Protein AF-A0A3D0Z945-F1 (afdb_monomer_lite)

Secondary structure (DSSP, 8-state):
--HHHHHHHTSSBGGGGGHHHHHHHHHHGGGS-GGGT----SHHHHHHHHHHHHHHHHHHHEEP--SSHHHHHHHHHHHHHHHHHHHHHHHHHHS-HHHHHH-HHHHTHHHHTHHHHHHHHHHH--EESSSS---HHHHHHHHHHHHHHHHHHHHHHHHT-

Foldseek 3Di:
DDPVVVCVVQVQFLLVLCVVVVVLCVVQVVLAPCLVVDDDPDVLVVVLVVLVCVLNVVRSQFGFDPPDPLLVVLQVQLVVLVVQLSVLSVCNSPDDPVVLLVDLCSVLSNLLSQLRNQLSSLSRRQDGPDPDDDGSVVSSVSSNVSSVSSSVVSVVSSVVD

pLDDT: mean 92.04, std 8.33, range [55.53, 98.62]

Sequence (161 aa):
MNIIDFINDHKNNCFWFFLPVIIFNIIFTKYLPEYYLKNINHPIVTIETITRIMTIAFSVMMAINLDNRIGKIGLIIYIAGILIYFCSFIFVIKASAILLQNNLFILLAPYWTTVIWLIGIGLLGNKLFLKIPYHYTAYIVLSIAFAIIHSIHGYICVRKL

Structure (mmCIF, N/CA/C/O backbone):
data_AF-A0A3D0Z945-F1
#
_entry.id   AF-A0A3D0Z945-F1
#
loop_
_atom_site.group_PDB
_atom_site.id
_atom_site.type_symbol
_atom_site.label_atom_id
_atom_site.label_alt_id
_atom_site.label_comp_id
_atom_site.label_asym_id
_atom_site.label_entity_id
_atom_site.label_seq_id
_atom_site.pdbx_PDB_ins_code
_atom_site.Cartn_x
_atom_site.Cartn_y
_atom_site.Cartn_z
_atom_site.occupancy
_atom_site.B_iso_or_equiv
_atom_site.auth_seq_id
_atom_site.auth_comp_id
_atom_site.auth_asym_id
_atom_site.auth_atom_id
_atom_site.pdbx_PDB_model_num
ATOM 1 N N . MET A 1 1 ? -32.141 0.287 9.412 1.00 57.72 1 MET A N 1
ATOM 2 C CA . MET A 1 1 ? -31.156 1.351 9.142 1.00 57.72 1 MET A CA 1
ATOM 3 C C . MET A 1 1 ? -31.149 1.605 7.650 1.00 57.72 1 MET A C 1
ATOM 5 O O . MET A 1 1 ? -30.943 0.676 6.880 1.00 57.72 1 MET A O 1
ATOM 9 N N . ASN A 1 2 ? -31.493 2.817 7.251 1.00 74.88 2 ASN A N 1
ATOM 10 C CA . ASN A 1 2 ? -31.565 3.289 5.873 1.00 74.88 2 ASN A CA 1
ATOM 11 C C . ASN A 1 2 ? -30.133 3.512 5.359 1.00 74.88 2 ASN A C 1
ATOM 13 O O . ASN A 1 2 ? -29.236 3.845 6.130 1.00 74.88 2 ASN A O 1
ATOM 17 N N . ILE A 1 3 ? -29.909 3.320 4.055 1.00 68.94 3 ILE A N 1
ATOM 18 C CA . ILE A 1 3 ? -28.576 3.421 3.423 1.00 68.94 3 ILE A CA 1
ATOM 19 C C . ILE A 1 3 ? -27.891 4.761 3.727 1.00 68.94 3 ILE A C 1
ATOM 21 O O . ILE A 1 3 ? -26.683 4.805 3.930 1.00 68.94 3 ILE A O 1
ATOM 25 N N . ILE A 1 4 ? -28.666 5.843 3.806 1.00 68.81 4 ILE A N 1
ATOM 26 C CA . ILE A 1 4 ? -28.163 7.191 4.096 1.00 68.81 4 ILE A CA 1
ATOM 27 C C . ILE A 1 4 ? -27.575 7.277 5.512 1.00 68.81 4 ILE A C 1
ATOM 29 O O . ILE A 1 4 ? -26.509 7.862 5.691 1.00 68.81 4 ILE A O 1
ATOM 33 N N . ASP A 1 5 ? -28.209 6.637 6.495 1.00 65.50 5 ASP A N 1
ATOM 34 C CA . ASP A 1 5 ? -27.733 6.625 7.883 1.00 65.50 5 ASP A CA 1
ATOM 35 C C . ASP A 1 5 ? -26.482 5.754 8.017 1.00 65.50 5 ASP A C 1
ATOM 37 O O . ASP A 1 5 ? -25.502 6.170 8.625 1.00 65.50 5 ASP A O 1
ATOM 41 N N . PHE A 1 6 ? -26.446 4.607 7.325 1.00 67.94 6 PHE A N 1
ATOM 42 C CA . PHE A 1 6 ? -25.230 3.796 7.227 1.00 67.94 6 PHE A CA 1
ATOM 43 C C . PHE A 1 6 ? -24.067 4.597 6.628 1.00 67.94 6 PHE A C 1
ATOM 45 O O . PHE A 1 6 ? -22.974 4.603 7.188 1.00 67.94 6 PHE A O 1
ATOM 52 N N . ILE A 1 7 ? -24.293 5.320 5.528 1.00 67.12 7 ILE A N 1
ATOM 53 C CA . ILE A 1 7 ? -23.252 6.148 4.909 1.00 67.12 7 ILE A CA 1
ATOM 54 C C . ILE A 1 7 ? -22.782 7.234 5.875 1.00 67.12 7 ILE A C 1
ATOM 56 O O . ILE A 1 7 ? -21.576 7.414 6.004 1.00 67.12 7 ILE A O 1
ATOM 60 N N . ASN A 1 8 ? -23.695 7.937 6.552 1.00 68.25 8 ASN A N 1
ATOM 61 C CA . ASN A 1 8 ? -23.360 8.999 7.504 1.00 68.25 8 ASN A CA 1
ATOM 62 C C . ASN A 1 8 ? -22.542 8.489 8.696 1.00 68.25 8 ASN A C 1
ATOM 64 O O . ASN A 1 8 ? -21.553 9.130 9.058 1.00 68.25 8 ASN A O 1
ATOM 68 N N . ASP A 1 9 ? -22.885 7.319 9.229 1.00 69.19 9 ASP A N 1
ATOM 69 C CA . ASP A 1 9 ? -22.189 6.712 10.367 1.00 69.19 9 ASP A CA 1
ATOM 70 C C . ASP A 1 9 ? -20.802 6.159 9.993 1.00 69.19 9 ASP A C 1
ATOM 72 O O . ASP A 1 9 ? -19.906 6.088 10.836 1.00 69.19 9 ASP A O 1
ATOM 76 N N . HIS A 1 10 ? -20.592 5.800 8.721 1.00 73.19 10 HIS A N 1
ATOM 77 C CA . HIS A 1 10 ? -19.371 5.137 8.238 1.00 73.19 10 HIS A CA 1
ATOM 78 C C . HIS A 1 10 ? -18.491 6.052 7.373 1.00 73.19 10 HIS A C 1
ATOM 80 O O . HIS A 1 10 ? -17.593 5.574 6.672 1.00 73.19 10 HIS A O 1
ATOM 86 N N . LYS A 1 11 ? -18.707 7.376 7.429 1.00 80.06 11 LYS A N 1
ATOM 87 C CA . LYS A 1 11 ? -17.878 8.354 6.703 1.00 80.06 11 LYS A CA 1
ATOM 88 C C . LYS A 1 11 ? -16.422 8.325 7.150 1.00 80.06 11 LYS A C 1
ATOM 90 O O . LYS A 1 11 ? -15.555 8.548 6.324 1.00 80.06 11 LYS A O 1
ATOM 95 N N . ASN A 1 12 ? -16.126 8.015 8.409 1.00 88.00 12 ASN A N 1
ATOM 96 C CA . ASN A 1 12 ? -14.760 8.057 8.947 1.00 88.00 12 ASN A CA 1
ATOM 97 C C . ASN A 1 12 ? -14.064 6.691 8.874 1.00 88.00 12 ASN A C 1
ATOM 99 O O . ASN A 1 12 ? -13.610 6.153 9.886 1.00 88.00 12 ASN A O 1
ATOM 103 N N . ASN A 1 13 ? -14.019 6.108 7.678 1.00 93.88 13 ASN A N 1
ATOM 104 C CA . ASN A 1 13 ? -13.389 4.811 7.442 1.00 93.88 13 ASN A CA 1
ATOM 105 C C . ASN A 1 13 ? -11.948 4.942 6.922 1.00 93.88 13 ASN A C 1
ATOM 107 O O . ASN A 1 13 ? -11.523 5.987 6.429 1.00 93.88 13 ASN A O 1
ATOM 111 N N . CYS A 1 14 ? -11.174 3.868 7.019 1.00 95.69 14 CYS A N 1
ATOM 112 C CA . CYS A 1 14 ? -9.781 3.866 6.585 1.00 95.69 14 CYS A CA 1
ATOM 113 C C . CYS A 1 14 ? -9.593 3.898 5.056 1.00 95.69 14 CYS A C 1
ATOM 115 O O . CYS A 1 14 ? -8.472 4.128 4.601 1.00 95.69 14 CYS A O 1
ATOM 117 N N . PHE A 1 15 ? -10.647 3.727 4.251 1.00 95.88 15 PHE A N 1
ATOM 118 C CA . PHE A 1 15 ? -10.548 3.781 2.787 1.00 95.88 15 PHE A CA 1
ATOM 119 C C . PHE A 1 15 ? -10.077 5.150 2.272 1.00 95.88 15 PHE A C 1
ATOM 121 O O . PHE A 1 15 ? -9.391 5.212 1.253 1.00 95.88 15 PHE A O 1
ATOM 128 N N . TRP A 1 16 ? -10.325 6.245 3.001 1.00 95.31 16 TRP A N 1
ATOM 129 C CA . TRP A 1 16 ? -9.804 7.572 2.634 1.00 95.31 16 TRP A CA 1
ATOM 130 C C . TRP A 1 16 ? -8.283 7.607 2.452 1.00 95.31 16 TRP A C 1
ATOM 132 O O . TRP A 1 16 ? -7.779 8.361 1.621 1.00 95.31 16 TRP A O 1
ATOM 142 N N . PHE A 1 17 ? -7.553 6.748 3.164 1.00 96.81 17 PHE A N 1
ATOM 143 C CA . PHE A 1 17 ? -6.099 6.636 3.071 1.00 96.81 17 PHE A CA 1
ATOM 144 C C . PHE A 1 17 ? -5.624 5.929 1.787 1.00 96.81 17 PHE A C 1
ATOM 146 O O . PHE A 1 17 ? -4.445 5.984 1.454 1.00 96.81 17 PHE A O 1
ATOM 153 N N . PHE A 1 18 ? -6.521 5.320 1.007 1.00 97.19 18 PHE A N 1
ATOM 154 C CA . PHE A 1 18 ? -6.191 4.832 -0.334 1.00 97.19 18 PHE A CA 1
ATOM 155 C C . PHE A 1 18 ? -6.245 5.935 -1.394 1.00 97.19 18 PHE A C 1
ATOM 157 O O . PHE A 1 18 ? -5.544 5.830 -2.401 1.00 97.19 18 PHE A O 1
ATOM 164 N N . LEU A 1 19 ? -7.040 6.996 -1.200 1.00 96.44 19 LEU A N 1
ATOM 165 C CA . LEU A 1 19 ? -7.255 8.003 -2.246 1.00 96.44 19 LEU A CA 1
ATOM 166 C C . LEU A 1 19 ? -5.968 8.692 -2.712 1.00 96.44 19 LEU A C 1
ATOM 168 O O . LEU A 1 19 ? -5.779 8.768 -3.927 1.00 96.44 19 LEU A O 1
ATOM 172 N N . PRO A 1 20 ? -5.054 9.148 -1.830 1.00 97.19 20 PRO A N 1
ATOM 173 C CA . PRO A 1 20 ? -3.818 9.775 -2.288 1.00 97.19 20 PRO A CA 1
ATOM 174 C C . PRO A 1 20 ? -2.972 8.830 -3.149 1.00 97.19 20 PRO A C 1
ATOM 176 O O . PRO A 1 20 ? -2.406 9.257 -4.151 1.00 97.19 20 PRO A O 1
ATOM 179 N N . VAL A 1 21 ? -2.941 7.536 -2.808 1.00 96.94 21 VAL A N 1
ATOM 180 C CA . VAL A 1 21 ? -2.224 6.504 -3.572 1.00 96.94 21 VAL A CA 1
ATOM 181 C C . VAL A 1 21 ? -2.894 6.253 -4.925 1.00 96.94 21 VAL A C 1
ATOM 183 O O . VAL A 1 21 ? -2.210 6.188 -5.943 1.00 96.94 21 VAL A O 1
ATOM 186 N N . ILE A 1 22 ? -4.227 6.149 -4.964 1.00 96.00 22 ILE A N 1
ATOM 187 C CA . ILE A 1 22 ? -4.991 5.934 -6.204 1.00 96.00 22 ILE A CA 1
ATOM 188 C C . ILE A 1 22 ? -4.813 7.118 -7.158 1.00 96.00 22 ILE A C 1
ATOM 190 O O . ILE A 1 22 ? -4.490 6.913 -8.327 1.00 96.00 22 ILE A O 1
ATOM 194 N N . ILE A 1 23 ? -4.982 8.347 -6.662 1.00 97.38 23 ILE A N 1
ATOM 195 C CA . ILE A 1 23 ? -4.817 9.572 -7.454 1.00 97.38 23 ILE A CA 1
ATOM 196 C C . ILE A 1 23 ? -3.396 9.639 -8.017 1.00 97.38 23 ILE A C 1
ATOM 198 O O . ILE A 1 23 ? -3.216 9.868 -9.213 1.00 97.38 23 ILE A O 1
ATOM 202 N N . PHE A 1 24 ? -2.392 9.384 -7.176 1.00 97.38 24 PHE A N 1
ATOM 203 C CA . PHE A 1 24 ? -0.999 9.369 -7.603 1.00 97.38 24 PHE A CA 1
ATOM 204 C C . PHE A 1 24 ? -0.752 8.327 -8.702 1.00 97.38 24 PHE A C 1
ATOM 206 O O . PHE A 1 24 ? -0.184 8.654 -9.743 1.00 97.38 24 PHE A O 1
ATOM 213 N N . ASN A 1 25 ? -1.242 7.099 -8.524 1.00 94.56 25 ASN A N 1
ATOM 214 C CA . ASN A 1 25 ? -1.094 6.045 -9.525 1.00 94.56 25 ASN A CA 1
ATOM 215 C C . ASN A 1 25 ? -1.759 6.432 -10.853 1.00 94.56 25 ASN A C 1
ATOM 217 O O . ASN A 1 25 ? -1.123 6.340 -11.896 1.00 94.56 25 ASN A O 1
ATOM 221 N N . ILE A 1 26 ? -2.986 6.960 -10.840 1.00 95.25 26 ILE A N 1
ATOM 222 C CA . ILE A 1 26 ? -3.674 7.404 -12.067 1.00 95.25 26 ILE A CA 1
ATOM 223 C C . ILE A 1 26 ? -2.850 8.458 -12.824 1.00 95.25 26 ILE A C 1
ATOM 225 O O . ILE A 1 26 ? -2.730 8.390 -14.048 1.00 95.25 26 ILE A O 1
ATOM 229 N N . ILE A 1 27 ? -2.262 9.422 -12.110 1.00 96.38 27 ILE A N 1
ATOM 230 C CA . ILE A 1 27 ? -1.468 10.495 -12.720 1.00 96.38 27 ILE A CA 1
ATOM 231 C C . ILE A 1 27 ? -0.158 9.952 -13.305 1.00 96.38 27 ILE A C 1
ATOM 233 O O . ILE A 1 27 ? 0.223 10.344 -14.415 1.00 96.38 27 ILE A O 1
ATOM 237 N N . PHE A 1 28 ? 0.536 9.075 -12.572 1.00 95.00 28 PHE A N 1
ATOM 238 C CA . PHE A 1 28 ? 1.923 8.717 -12.868 1.00 95.00 28 PHE A CA 1
ATOM 239 C C . PHE A 1 28 ? 2.121 7.385 -13.603 1.00 95.00 28 PHE A C 1
ATOM 241 O O . PHE A 1 28 ? 3.159 7.211 -14.241 1.00 95.00 28 PHE A O 1
ATOM 248 N N . THR A 1 29 ? 1.148 6.468 -13.598 1.00 91.56 29 THR A N 1
ATOM 249 C CA . THR A 1 29 ? 1.276 5.145 -14.242 1.00 91.56 29 THR A CA 1
ATOM 250 C C . THR A 1 29 ? 1.585 5.233 -15.737 1.00 91.56 29 THR A C 1
ATOM 252 O O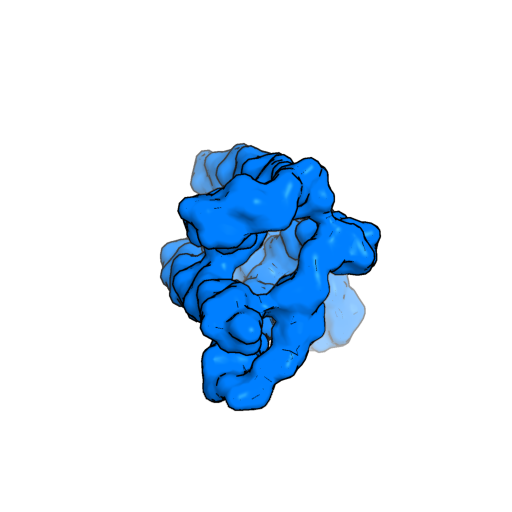 . THR A 1 29 ? 2.342 4.414 -16.245 1.00 91.56 29 THR A O 1
ATOM 255 N N . LYS A 1 30 ? 1.097 6.262 -16.439 1.00 91.81 30 LYS A N 1
ATOM 256 C CA . LYS A 1 30 ? 1.399 6.485 -17.866 1.00 91.81 30 LYS A CA 1
ATOM 257 C C . LYS A 1 30 ? 2.871 6.805 -18.169 1.00 91.81 30 LYS A C 1
ATOM 259 O O . LYS A 1 30 ? 3.259 6.776 -19.330 1.00 91.81 30 LYS A O 1
ATOM 264 N N . TYR A 1 31 ? 3.665 7.149 -17.154 1.00 92.94 31 TYR A N 1
ATOM 265 C CA . TYR A 1 31 ? 5.100 7.422 -17.286 1.00 92.94 31 TYR A CA 1
ATOM 266 C C . TYR A 1 31 ? 5.969 6.236 -16.859 1.00 92.94 31 TYR A C 1
ATOM 268 O O . TYR A 1 31 ? 7.194 6.332 -16.914 1.00 92.94 31 TYR A O 1
ATOM 276 N N . LEU A 1 32 ? 5.364 5.139 -16.392 1.00 89.69 32 LEU A N 1
ATOM 277 C CA . LEU A 1 32 ? 6.119 3.943 -16.056 1.00 89.69 32 LEU A CA 1
ATOM 278 C C . LEU A 1 32 ? 6.622 3.242 -17.326 1.00 89.69 32 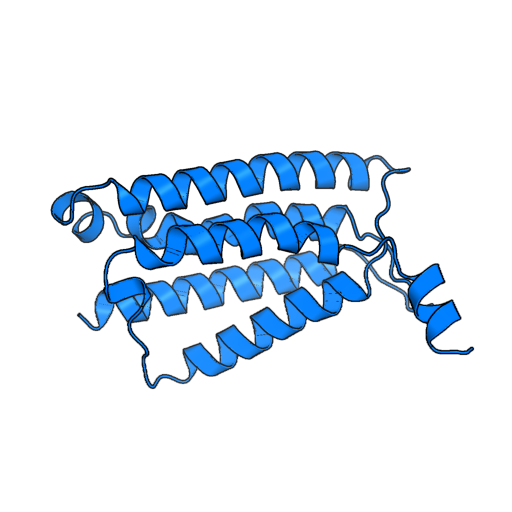LEU A C 1
ATOM 280 O O . LEU A 1 32 ? 5.961 3.288 -18.365 1.00 89.69 32 LEU A O 1
ATOM 284 N N . PRO A 1 33 ? 7.758 2.535 -17.235 1.00 86.94 33 PRO A N 1
ATOM 285 C CA . PRO A 1 33 ? 8.215 1.650 -18.296 1.00 86.94 33 PRO A CA 1
ATOM 286 C C . PRO A 1 33 ? 7.163 0.601 -18.697 1.00 86.94 33 PRO A C 1
ATOM 288 O O . PRO A 1 33 ? 6.385 0.128 -17.868 1.00 86.94 33 PRO A O 1
ATOM 291 N N . GLU A 1 34 ? 7.185 0.178 -19.961 1.00 84.50 34 GLU A N 1
ATOM 292 C CA . GLU A 1 34 ? 6.144 -0.666 -20.570 1.00 84.50 34 GLU A CA 1
ATOM 293 C C . GLU A 1 34 ? 5.897 -1.994 -19.832 1.00 84.50 34 GLU A C 1
ATOM 295 O O . GLU A 1 34 ? 4.764 -2.465 -19.738 1.00 84.50 34 GLU A O 1
ATOM 300 N N . TYR A 1 35 ? 6.927 -2.578 -19.220 1.00 82.38 35 TYR A N 1
ATOM 301 C CA . TYR A 1 35 ? 6.792 -3.829 -18.471 1.00 82.38 35 TYR A CA 1
ATOM 302 C C . TYR A 1 35 ? 5.922 -3.721 -17.206 1.00 82.38 35 TYR A C 1
ATOM 304 O O . TYR A 1 35 ? 5.474 -4.751 -16.709 1.00 82.38 35 TYR A O 1
ATOM 312 N N . TYR A 1 36 ? 5.626 -2.516 -16.699 1.00 83.00 36 TYR A N 1
ATOM 313 C CA . TYR A 1 36 ? 4.612 -2.318 -15.647 1.00 83.00 36 TYR A CA 1
ATOM 314 C C . TYR A 1 36 ? 3.176 -2.368 -16.179 1.00 83.00 36 TYR A C 1
ATOM 316 O O . TYR A 1 36 ? 2.247 -2.601 -15.411 1.00 83.00 36 TYR A O 1
ATOM 324 N N . LEU A 1 37 ? 2.988 -2.116 -17.476 1.00 81.81 37 LEU A N 1
ATOM 325 C CA . LEU A 1 37 ? 1.683 -2.071 -18.140 1.00 81.81 37 LEU A CA 1
ATOM 326 C C . LEU A 1 37 ? 1.347 -3.395 -18.837 1.00 81.81 37 LEU A C 1
ATOM 328 O O . LEU A 1 37 ? 0.229 -3.588 -19.318 1.00 81.81 37 LEU A O 1
ATOM 332 N N . LYS A 1 38 ? 2.314 -4.315 -18.897 1.00 81.69 38 LYS A N 1
ATOM 333 C CA . LYS A 1 38 ? 2.174 -5.600 -19.571 1.00 81.69 38 LYS A CA 1
ATOM 334 C C . LYS A 1 38 ? 1.172 -6.478 -18.827 1.00 81.69 38 LYS A C 1
ATOM 336 O O . LYS A 1 38 ? 1.400 -6.886 -17.692 1.00 81.69 38 LYS A O 1
ATOM 341 N N . ASN A 1 39 ? 0.079 -6.814 -19.503 1.00 80.50 39 ASN A N 1
ATOM 342 C CA . ASN A 1 39 ? -0.872 -7.788 -18.992 1.00 80.50 39 ASN A CA 1
ATOM 343 C C . ASN A 1 39 ? -0.333 -9.203 -19.239 1.00 80.50 39 ASN A C 1
ATOM 345 O O . ASN A 1 39 ? 0.039 -9.547 -20.364 1.00 80.50 39 ASN A O 1
ATOM 349 N N . ILE A 1 40 ? -0.279 -10.023 -18.193 1.00 87.88 40 ILE A N 1
ATOM 350 C CA . ILE A 1 40 ? 0.184 -11.406 -18.284 1.00 87.88 40 ILE A CA 1
ATOM 351 C C . ILE A 1 40 ? -0.981 -12.363 -18.041 1.00 87.88 40 ILE A C 1
ATOM 353 O O . ILE A 1 40 ? -1.742 -12.217 -17.090 1.00 87.88 40 ILE A O 1
ATOM 357 N N . ASN A 1 41 ? -1.095 -13.405 -18.864 1.00 89.44 41 ASN A N 1
ATOM 358 C CA . ASN A 1 41 ? -2.009 -14.504 -18.568 1.00 89.44 41 ASN A CA 1
ATOM 359 C C . ASN A 1 41 ? -1.338 -15.454 -17.564 1.00 89.44 41 ASN A C 1
ATOM 361 O O . ASN A 1 41 ? -0.585 -16.355 -17.946 1.00 89.44 41 ASN A O 1
ATOM 365 N N . HIS A 1 42 ? -1.508 -15.181 -16.270 1.00 92.31 42 HIS A N 1
ATOM 366 C CA . HIS A 1 42 ? -0.913 -15.971 -15.195 1.00 92.31 42 HIS A CA 1
ATOM 367 C C . HIS A 1 42 ? -1.823 -15.993 -13.952 1.00 92.31 42 HIS A C 1
ATOM 369 O O . HIS A 1 42 ? -2.359 -14.944 -13.589 1.00 92.31 42 HIS A O 1
ATOM 375 N N . PRO A 1 43 ? -1.947 -17.128 -13.229 1.00 94.00 43 PRO A N 1
ATOM 376 C CA . PRO A 1 43 ? -2.797 -17.226 -12.034 1.00 94.00 43 PRO A CA 1
ATOM 377 C C . PRO A 1 43 ? -2.502 -16.172 -10.956 1.00 94.00 43 PRO A C 1
ATOM 379 O O . PRO A 1 43 ? -3.407 -15.746 -10.242 1.00 94.00 43 PRO A O 1
ATOM 382 N N . ILE A 1 44 ? -1.250 -15.698 -10.880 1.00 94.81 44 ILE A N 1
ATOM 383 C CA . ILE A 1 44 ? -0.838 -14.643 -9.938 1.00 94.81 44 ILE A CA 1
ATOM 384 C C . ILE A 1 44 ? -1.681 -13.371 -10.069 1.00 94.81 44 ILE A C 1
ATOM 386 O O . ILE A 1 44 ? -1.951 -12.742 -9.057 1.00 94.81 44 ILE A O 1
ATOM 390 N N . VAL A 1 45 ? -2.147 -13.025 -11.276 1.00 94.00 45 VAL A N 1
ATOM 391 C CA . VAL A 1 45 ? -2.962 -11.823 -11.516 1.00 94.00 45 VAL A CA 1
ATOM 392 C C . VAL A 1 45 ? -4.295 -11.931 -10.785 1.00 94.00 45 VAL A C 1
ATOM 394 O O . VAL A 1 45 ? -4.746 -10.976 -10.155 1.00 94.00 45 VAL A O 1
ATOM 397 N N . THR A 1 46 ? -4.903 -13.119 -10.811 1.00 95.56 46 THR A N 1
ATOM 398 C CA . THR A 1 46 ? -6.174 -13.375 -10.120 1.00 95.56 46 THR A CA 1
ATOM 399 C C . THR A 1 46 ? -5.977 -13.319 -8.608 1.00 95.56 46 THR A C 1
ATOM 401 O O . THR A 1 46 ? -6.729 -12.644 -7.910 1.00 95.56 46 THR A O 1
ATOM 404 N N . ILE A 1 47 ? -4.930 -13.974 -8.101 1.00 96.75 47 ILE A N 1
ATOM 405 C CA . ILE A 1 47 ? -4.612 -14.004 -6.666 1.00 96.75 47 ILE A CA 1
ATOM 406 C C . ILE A 1 47 ? -4.304 -12.588 -6.146 1.00 96.75 47 ILE A C 1
ATOM 408 O O . ILE A 1 47 ? -4.799 -12.175 -5.094 1.00 96.75 47 ILE A O 1
ATOM 412 N N . GLU A 1 48 ? -3.522 -11.818 -6.898 1.00 96.50 48 GLU A N 1
ATOM 413 C CA . GLU A 1 48 ? -3.190 -10.429 -6.587 1.00 96.50 48 GLU A CA 1
ATOM 414 C C . GLU A 1 48 ? -4.437 -9.541 -6.580 1.00 96.50 48 GLU A C 1
ATOM 416 O O . GLU A 1 48 ? -4.663 -8.804 -5.624 1.00 96.50 48 GLU A O 1
ATOM 421 N N . THR A 1 49 ? -5.310 -9.695 -7.576 1.00 96.12 49 THR A N 1
ATOM 422 C CA . THR A 1 49 ? -6.572 -8.948 -7.652 1.00 96.12 49 THR A CA 1
ATOM 423 C C . THR A 1 49 ? -7.484 -9.254 -6.465 1.00 96.12 49 THR A C 1
ATOM 425 O O . THR A 1 49 ? -8.013 -8.330 -5.848 1.00 96.12 49 THR A O 1
ATOM 428 N N . ILE A 1 50 ? -7.643 -10.529 -6.094 1.00 97.81 50 ILE A N 1
ATOM 429 C CA . ILE A 1 50 ? -8.462 -10.928 -4.939 1.00 97.81 50 ILE A CA 1
ATOM 430 C C . ILE A 1 50 ? -7.905 -10.305 -3.656 1.00 97.81 50 ILE A C 1
ATOM 432 O O . ILE A 1 50 ? -8.641 -9.655 -2.916 1.00 97.81 50 ILE A O 1
ATOM 436 N N . THR A 1 51 ? -6.603 -10.449 -3.404 1.00 97.69 51 THR A N 1
ATOM 437 C CA . THR A 1 51 ? -5.972 -9.900 -2.191 1.00 97.69 51 THR A CA 1
ATOM 438 C C . THR A 1 51 ? -6.004 -8.371 -2.153 1.00 97.69 51 THR A C 1
ATOM 440 O O . THR A 1 51 ? -6.241 -7.795 -1.088 1.00 97.69 51 THR A O 1
ATOM 443 N N . ARG A 1 52 ? -5.880 -7.699 -3.304 1.00 97.38 52 ARG A N 1
ATOM 444 C CA . ARG A 1 52 ? -6.080 -6.249 -3.440 1.00 97.38 52 ARG A CA 1
ATOM 445 C C . ARG A 1 52 ? -7.501 -5.837 -3.068 1.00 97.38 52 ARG A C 1
ATOM 447 O O . ARG A 1 52 ? -7.675 -4.933 -2.252 1.00 97.38 52 ARG A O 1
ATOM 454 N N . ILE A 1 53 ? -8.505 -6.505 -3.640 1.00 97.50 53 ILE A N 1
ATOM 455 C CA . ILE A 1 53 ? -9.921 -6.237 -3.357 1.00 97.50 53 ILE A CA 1
ATOM 456 C C . ILE A 1 53 ? -10.202 -6.450 -1.873 1.00 97.50 53 ILE A C 1
ATOM 458 O O . ILE A 1 53 ? -10.805 -5.584 -1.251 1.00 97.50 53 ILE A O 1
ATOM 462 N N . MET A 1 54 ? -9.721 -7.550 -1.288 1.00 97.31 54 MET A N 1
ATOM 463 C CA . MET A 1 54 ? -9.873 -7.817 0.142 1.00 97.31 54 MET A CA 1
ATOM 464 C C . MET A 1 54 ? -9.250 -6.708 0.994 1.00 97.31 54 MET A C 1
ATOM 466 O O . MET A 1 54 ? -9.899 -6.226 1.916 1.00 97.31 54 MET A O 1
ATOM 470 N N . THR A 1 55 ? -8.032 -6.268 0.668 1.00 97.06 55 THR A N 1
ATOM 471 C CA . THR A 1 55 ? -7.330 -5.201 1.402 1.00 97.06 55 THR A CA 1
ATOM 472 C C . THR A 1 55 ? -8.117 -3.885 1.347 1.00 97.06 55 THR A C 1
ATOM 474 O O . THR A 1 55 ? -8.355 -3.254 2.376 1.00 97.06 55 THR A O 1
ATOM 477 N N . ILE A 1 56 ? -8.614 -3.498 0.170 1.00 96.31 56 ILE A N 1
ATOM 478 C CA . ILE A 1 56 ? -9.435 -2.289 0.010 1.00 96.31 56 ILE A CA 1
ATOM 479 C C . ILE A 1 56 ? -10.774 -2.442 0.745 1.00 96.31 56 ILE A C 1
ATOM 481 O O . ILE A 1 56 ? -11.155 -1.560 1.513 1.00 96.31 56 ILE A O 1
ATOM 485 N N . ALA A 1 57 ? -11.472 -3.563 0.565 1.00 94.31 57 ALA A N 1
ATOM 486 C CA . ALA A 1 57 ? -12.775 -3.812 1.174 1.00 94.31 57 ALA A CA 1
ATOM 487 C C . ALA A 1 57 ? -12.706 -3.808 2.709 1.00 94.31 57 ALA A C 1
ATOM 489 O O . ALA A 1 57 ? -13.554 -3.195 3.356 1.00 94.31 57 ALA A O 1
ATOM 490 N N . PHE A 1 58 ? -11.670 -4.410 3.302 1.00 94.56 58 PHE A N 1
ATOM 491 C CA . PHE A 1 58 ? -11.479 -4.375 4.754 1.00 94.56 58 PHE A CA 1
ATOM 492 C C . PHE A 1 58 ? -11.301 -2.945 5.274 1.00 94.56 58 PHE A C 1
ATOM 494 O O . PHE A 1 58 ? -11.868 -2.598 6.309 1.00 94.56 58 PHE A O 1
ATOM 501 N N . SER A 1 59 ? -10.588 -2.088 4.537 1.00 94.88 59 SER A N 1
ATOM 502 C CA . SER A 1 59 ? -10.374 -0.694 4.944 1.00 94.88 59 SER A CA 1
ATOM 503 C C . SER A 1 59 ? -11.665 0.133 5.007 1.00 94.88 59 SER A C 1
ATOM 505 O O . SER A 1 59 ? -11.763 1.050 5.820 1.00 94.88 59 SER A O 1
ATOM 507 N N . VAL A 1 60 ? -12.687 -0.223 4.219 1.00 93.75 60 VAL A N 1
ATOM 508 C CA . VAL A 1 60 ? -14.025 0.394 4.286 1.00 93.75 60 VAL A CA 1
ATOM 509 C C . VAL A 1 60 ? -14.722 0.049 5.606 1.00 93.75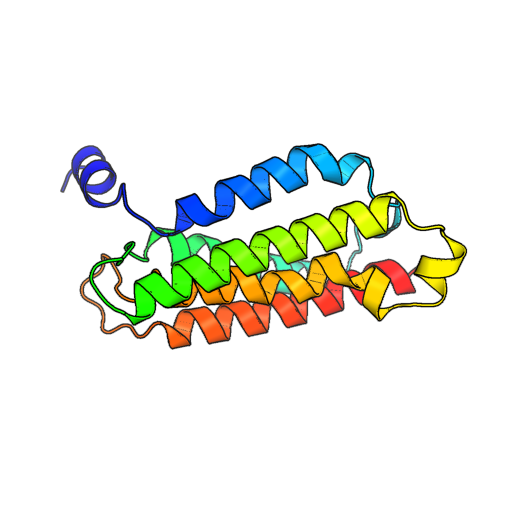 60 VAL A C 1
ATOM 511 O O . VAL A 1 60 ? -15.479 0.851 6.147 1.00 93.75 60 VAL A O 1
ATOM 514 N N . MET A 1 61 ? -14.448 -1.136 6.153 1.00 92.44 61 MET A N 1
ATOM 515 C CA . MET A 1 61 ? -15.047 -1.627 7.398 1.00 92.44 61 MET A CA 1
ATOM 516 C C . MET A 1 61 ? -14.298 -1.158 8.653 1.00 92.44 61 MET A C 1
ATOM 518 O O . MET A 1 61 ? -14.836 -1.246 9.760 1.00 92.44 61 MET A O 1
ATOM 522 N N . MET A 1 62 ? -13.061 -0.688 8.489 1.00 94.62 62 MET A N 1
ATOM 523 C CA . MET A 1 62 ? -12.195 -0.200 9.558 1.00 94.62 62 MET A CA 1
ATOM 524 C C . MET A 1 62 ? -12.489 1.269 9.866 1.00 94.62 62 MET A C 1
ATOM 526 O O . MET A 1 62 ? -12.469 2.116 8.973 1.00 94.62 62 MET A O 1
ATOM 530 N N . ALA A 1 63 ? -12.729 1.570 11.140 1.00 93.12 63 ALA A N 1
ATOM 531 C CA . ALA A 1 63 ? -12.951 2.925 11.625 1.00 93.12 63 ALA A CA 1
ATOM 532 C C . ALA A 1 63 ? -11.618 3.604 11.947 1.00 93.12 63 ALA A C 1
ATOM 534 O O . ALA A 1 63 ? -10.758 3.010 12.601 1.00 93.12 63 ALA A O 1
ATOM 535 N N . ILE A 1 64 ? -11.466 4.865 11.543 1.00 94.12 64 ILE A N 1
ATOM 536 C CA . ILE A 1 64 ? -10.299 5.670 11.910 1.00 94.12 64 ILE A CA 1
ATOM 537 C C . ILE A 1 64 ? -10.307 5.886 13.427 1.00 94.12 64 ILE A C 1
ATOM 539 O O . ILE A 1 64 ? -11.265 6.434 13.970 1.00 94.12 64 ILE A O 1
ATOM 543 N N . ASN A 1 65 ? -9.226 5.504 14.107 1.00 91.19 65 ASN A N 1
ATOM 544 C CA . ASN A 1 65 ? -9.050 5.761 15.532 1.00 91.19 65 ASN A CA 1
ATOM 545 C C . ASN A 1 65 ? -7.743 6.521 15.779 1.00 91.19 65 ASN A C 1
ATOM 547 O O . ASN A 1 65 ? -6.666 5.939 15.700 1.00 91.19 65 ASN A O 1
ATOM 551 N N . LEU A 1 66 ? -7.840 7.812 16.103 1.00 92.69 66 LEU A N 1
ATOM 552 C CA . LEU A 1 66 ? -6.693 8.668 16.438 1.00 92.69 66 LEU A CA 1
ATOM 553 C C . LEU A 1 66 ? -6.582 8.978 17.938 1.00 92.69 66 LEU A C 1
ATOM 555 O O . LEU A 1 66 ? -5.615 9.615 18.365 1.00 92.69 66 LEU A O 1
ATOM 559 N N . ASP A 1 67 ? -7.534 8.506 18.742 1.00 90.94 67 ASP A N 1
ATOM 560 C CA . ASP A 1 67 ? -7.589 8.797 20.175 1.00 90.94 67 ASP A CA 1
ATOM 561 C C . ASP A 1 67 ? -6.504 8.037 20.945 1.00 90.94 67 ASP A C 1
ATOM 563 O O . ASP A 1 67 ? -6.016 8.497 21.979 1.00 90.94 67 ASP A O 1
ATOM 567 N N . ASN A 1 68 ? -6.061 6.892 20.417 1.00 91.00 68 ASN A N 1
ATOM 568 C CA . ASN A 1 68 ? -5.039 6.067 21.049 1.00 91.00 68 ASN A CA 1
ATOM 569 C C . ASN A 1 68 ? -3.647 6.203 20.406 1.00 91.00 68 ASN A C 1
ATOM 571 O O . ASN A 1 68 ? -3.464 6.629 19.263 1.00 91.00 68 ASN A O 1
ATOM 575 N N . ARG A 1 69 ? -2.621 5.818 21.177 1.00 95.38 69 ARG A N 1
ATOM 576 C CA . ARG A 1 69 ? -1.212 5.902 20.761 1.00 95.38 69 ARG A CA 1
ATOM 577 C C . ARG A 1 69 ? -0.919 5.087 19.496 1.00 95.38 69 ARG A C 1
ATOM 579 O O . ARG A 1 69 ? -0.134 5.535 18.667 1.00 95.38 69 ARG A O 1
ATOM 586 N N . ILE A 1 70 ? -1.551 3.921 19.347 1.00 95.19 70 ILE A N 1
ATOM 587 C CA . ILE A 1 70 ? -1.361 3.026 18.195 1.00 95.19 70 ILE A CA 1
ATOM 588 C C . ILE A 1 70 ? -1.834 3.704 16.906 1.00 95.19 70 ILE A C 1
ATOM 590 O O . ILE A 1 70 ? -1.104 3.696 15.921 1.00 95.19 70 ILE A O 1
ATOM 594 N N . GLY A 1 71 ? -2.993 4.358 16.933 1.00 95.75 71 GLY A N 1
ATOM 595 C CA . GLY A 1 71 ? -3.534 5.096 15.797 1.00 95.75 71 GLY A CA 1
ATOM 596 C C . GLY A 1 71 ? -2.641 6.249 15.350 1.00 95.75 71 GLY A C 1
ATOM 597 O O . GLY A 1 71 ? -2.364 6.399 14.162 1.00 95.75 71 GLY A O 1
ATOM 598 N N . LYS A 1 72 ? -2.098 7.016 16.305 1.00 96.62 72 LYS A N 1
ATOM 599 C CA . LYS A 1 72 ? -1.138 8.098 16.015 1.00 96.62 72 LYS A CA 1
ATOM 600 C C . LYS A 1 72 ? 0.153 7.573 15.380 1.00 96.62 72 LYS A C 1
ATOM 602 O O . LYS A 1 72 ? 0.648 8.163 14.424 1.00 96.62 72 LYS A O 1
ATOM 607 N N . ILE A 1 73 ? 0.678 6.448 15.875 1.00 97.56 73 ILE A N 1
ATOM 608 C CA . ILE A 1 73 ? 1.830 5.765 15.262 1.00 97.56 73 ILE A CA 1
ATOM 609 C C . ILE A 1 73 ? 1.472 5.279 13.851 1.00 97.56 73 ILE A C 1
ATOM 611 O O . ILE A 1 73 ? 2.257 5.471 12.926 1.00 97.56 73 ILE A O 1
ATOM 615 N N . GLY A 1 74 ? 0.276 4.715 13.671 1.00 97.69 74 GLY A N 1
ATOM 616 C CA . GLY A 1 74 ? -0.248 4.304 12.370 1.00 97.69 74 GLY A CA 1
ATOM 617 C C . GLY A 1 74 ? -0.279 5.444 11.358 1.00 97.69 74 GLY A C 1
ATOM 618 O O . GLY A 1 74 ? 0.171 5.260 10.230 1.00 97.69 74 GLY A O 1
ATOM 619 N N . LEU A 1 75 ? -0.706 6.641 11.774 1.00 98.00 75 LEU A N 1
ATOM 620 C CA . LEU A 1 75 ? -0.693 7.833 10.924 1.00 98.00 75 LEU A CA 1
ATOM 621 C C . LEU A 1 75 ? 0.724 8.214 10.481 1.00 98.00 75 LEU A C 1
ATOM 623 O O . LEU A 1 75 ? 0.946 8.485 9.303 1.00 98.00 75 LEU A O 1
ATOM 627 N N . ILE A 1 76 ? 1.688 8.206 11.405 1.00 98.38 76 ILE A N 1
ATOM 628 C CA . ILE A 1 76 ? 3.093 8.512 11.096 1.00 98.38 76 ILE A CA 1
ATOM 629 C C . ILE A 1 76 ? 3.656 7.486 10.106 1.00 98.38 76 ILE A C 1
ATOM 631 O O . ILE A 1 76 ? 4.273 7.868 9.113 1.00 98.38 76 ILE A O 1
ATOM 635 N N . ILE A 1 77 ? 3.408 6.194 10.343 1.00 98.50 77 ILE A N 1
ATOM 636 C CA . ILE A 1 77 ? 3.848 5.109 9.453 1.00 98.50 77 ILE A CA 1
ATOM 637 C C . ILE A 1 77 ? 3.187 5.231 8.080 1.00 98.50 77 ILE A C 1
ATOM 639 O O . ILE A 1 77 ? 3.862 5.056 7.070 1.00 98.50 77 ILE A O 1
ATOM 643 N N . TYR A 1 78 ? 1.899 5.573 8.023 1.00 98.62 78 TYR A N 1
ATOM 644 C CA . TYR A 1 78 ? 1.198 5.817 6.767 1.00 98.62 78 TYR A CA 1
ATOM 645 C C . TYR A 1 78 ? 1.844 6.967 5.983 1.00 98.62 78 TYR A C 1
ATOM 647 O O . TYR A 1 78 ? 2.174 6.786 4.812 1.00 98.62 78 TYR A O 1
ATOM 655 N N . ILE A 1 79 ? 2.081 8.117 6.626 1.00 98.56 79 ILE A N 1
ATOM 656 C CA . ILE A 1 79 ? 2.688 9.293 5.983 1.00 98.56 79 ILE A CA 1
ATOM 657 C C . ILE A 1 79 ? 4.107 8.972 5.496 1.00 98.56 79 ILE A C 1
ATOM 659 O O . ILE A 1 79 ? 4.454 9.263 4.354 1.00 98.56 79 ILE A O 1
ATOM 663 N N . ALA A 1 80 ? 4.931 8.334 6.326 1.00 98.50 80 ALA A N 1
ATOM 664 C CA . ALA A 1 80 ? 6.269 7.921 5.913 1.00 98.50 80 ALA A CA 1
ATOM 665 C C . ALA A 1 80 ? 6.212 6.907 4.757 1.00 98.50 80 ALA A C 1
ATOM 667 O O . ALA A 1 80 ? 6.931 7.042 3.768 1.00 98.50 80 ALA A O 1
ATOM 668 N N . GLY A 1 81 ? 5.321 5.920 4.850 1.00 98.56 81 GLY A N 1
ATOM 669 C CA . GLY A 1 81 ? 5.152 4.872 3.851 1.00 98.56 81 GLY A CA 1
ATOM 670 C C . GLY A 1 81 ? 4.696 5.398 2.497 1.00 98.56 81 GLY A C 1
ATOM 671 O O . GLY A 1 81 ? 5.231 4.968 1.477 1.00 98.56 81 GLY A O 1
ATOM 672 N N . ILE A 1 82 ? 3.756 6.347 2.464 1.00 98.31 82 ILE A N 1
ATOM 673 C CA . ILE A 1 82 ? 3.291 6.922 1.200 1.00 98.31 82 ILE A CA 1
ATOM 674 C C . ILE A 1 82 ? 4.373 7.786 0.549 1.00 98.31 82 ILE A C 1
ATOM 676 O O . ILE A 1 82 ? 4.555 7.714 -0.664 1.00 98.31 82 ILE A O 1
ATOM 680 N N . LEU A 1 83 ? 5.154 8.530 1.340 1.00 98.50 83 LEU A N 1
ATOM 681 C CA . LEU A 1 83 ? 6.295 9.292 0.827 1.00 98.50 83 LEU A CA 1
ATOM 682 C C . LEU A 1 83 ? 7.365 8.364 0.240 1.00 98.50 83 LEU A C 1
ATOM 684 O O . LEU A 1 83 ? 7.839 8.607 -0.867 1.00 98.50 83 LEU A O 1
ATOM 688 N N . ILE A 1 84 ? 7.703 7.272 0.934 1.00 98.44 84 ILE A N 1
ATOM 689 C CA . ILE A 1 84 ? 8.637 6.252 0.427 1.00 98.44 84 ILE A CA 1
ATOM 690 C C . ILE A 1 84 ? 8.108 5.638 -0.874 1.00 98.44 84 ILE A C 1
ATOM 692 O O . ILE A 1 84 ? 8.851 5.532 -1.850 1.00 98.44 84 ILE A O 1
ATOM 696 N N . TYR A 1 85 ? 6.823 5.278 -0.909 1.00 98.31 85 TYR A N 1
ATOM 697 C CA . TYR A 1 85 ? 6.169 4.731 -2.094 1.00 98.31 85 TYR A CA 1
ATOM 698 C C . TYR A 1 85 ? 6.235 5.711 -3.277 1.00 98.31 85 TYR A C 1
ATOM 700 O O . TYR A 1 85 ? 6.716 5.338 -4.349 1.00 98.31 85 TYR A O 1
ATOM 708 N N . PHE A 1 86 ? 5.866 6.981 -3.086 1.00 98.12 86 PHE A N 1
ATOM 709 C CA . PHE A 1 86 ? 5.938 8.008 -4.132 1.00 98.12 86 PHE A CA 1
ATOM 710 C C . PHE A 1 86 ? 7.366 8.242 -4.624 1.00 98.12 86 PHE A C 1
ATOM 712 O O . PHE A 1 86 ? 7.596 8.296 -5.833 1.00 98.12 86 PHE A O 1
ATOM 719 N N . CYS A 1 87 ? 8.337 8.318 -3.714 1.00 98.06 87 CYS A N 1
ATOM 720 C CA . CYS A 1 87 ? 9.748 8.428 -4.073 1.00 98.06 87 CYS A CA 1
ATOM 721 C C . CYS A 1 87 ? 10.211 7.229 -4.905 1.00 98.06 87 CYS A C 1
ATOM 723 O O . CYS A 1 87 ? 10.883 7.422 -5.917 1.00 98.06 87 CYS A O 1
ATOM 725 N N . SER A 1 88 ? 9.820 6.007 -4.531 1.00 96.81 88 SER A N 1
ATOM 726 C CA . SER A 1 88 ? 10.171 4.799 -5.286 1.00 96.81 88 SER A CA 1
ATOM 727 C C . SER A 1 88 ? 9.600 4.821 -6.707 1.00 96.81 88 SER A C 1
ATOM 729 O O . SER A 1 88 ? 10.292 4.485 -7.666 1.00 96.81 88 SER A O 1
ATOM 731 N N . PHE A 1 89 ? 8.367 5.303 -6.856 1.00 95.75 89 PHE A N 1
ATOM 732 C CA . PHE A 1 89 ? 7.683 5.409 -8.138 1.00 95.75 89 PHE A CA 1
ATOM 733 C C . PHE A 1 89 ? 8.344 6.457 -9.041 1.00 95.75 89 PHE A C 1
ATOM 735 O O . PHE A 1 89 ? 8.658 6.182 -10.197 1.00 95.75 89 PHE A O 1
ATOM 742 N N . ILE A 1 90 ? 8.623 7.648 -8.499 1.00 96.44 90 ILE A N 1
ATOM 743 C CA . ILE A 1 90 ? 9.319 8.724 -9.222 1.00 96.44 90 ILE A CA 1
ATOM 744 C C . ILE A 1 90 ? 10.730 8.287 -9.617 1.00 96.44 90 ILE A C 1
ATOM 746 O O . ILE A 1 90 ? 11.184 8.606 -10.717 1.00 96.44 90 ILE A O 1
ATOM 750 N N . PHE A 1 91 ? 11.424 7.560 -8.739 1.00 96.06 91 PHE A N 1
ATOM 751 C CA . PHE A 1 91 ? 12.754 7.043 -9.032 1.00 96.06 91 PHE A CA 1
ATOM 752 C C . PHE A 1 91 ? 12.723 6.104 -10.238 1.00 96.06 91 PHE A C 1
ATOM 754 O O . PHE A 1 91 ? 13.504 6.295 -11.164 1.00 96.06 91 PHE A O 1
ATOM 761 N N . VAL A 1 92 ? 11.789 5.151 -10.272 1.00 94.56 92 VAL A N 1
ATOM 762 C CA . VAL A 1 92 ? 11.629 4.228 -11.406 1.00 94.56 92 VAL A CA 1
ATOM 763 C C . VAL A 1 92 ? 11.328 4.968 -12.711 1.00 94.56 92 VAL A C 1
ATOM 765 O O . VAL A 1 92 ? 11.897 4.614 -13.736 1.00 94.56 92 VAL A O 1
ATOM 768 N N . ILE A 1 93 ? 10.488 6.008 -12.688 1.00 94.44 93 ILE A N 1
ATOM 769 C CA . ILE A 1 93 ? 10.189 6.814 -13.887 1.00 94.44 93 ILE A CA 1
ATOM 770 C C . ILE A 1 93 ? 11.455 7.482 -14.447 1.00 94.44 93 ILE A C 1
ATOM 772 O O . ILE A 1 93 ? 11.610 7.605 -15.659 1.00 94.44 93 ILE A O 1
ATOM 776 N N . LYS A 1 94 ? 12.342 7.963 -13.569 1.00 94.81 94 LYS A N 1
ATOM 777 C CA . LYS A 1 94 ? 13.518 8.758 -13.959 1.00 94.81 94 LYS A CA 1
ATOM 778 C C . LYS A 1 94 ? 14.788 7.933 -14.165 1.00 94.81 94 LYS A C 1
ATOM 780 O O . LYS A 1 94 ? 15.738 8.430 -14.767 1.00 94.81 94 LYS A O 1
ATOM 785 N N . ALA A 1 95 ? 14.847 6.723 -13.619 1.00 93.88 95 ALA A N 1
ATOM 786 C CA . ALA A 1 95 ? 16.027 5.875 -13.675 1.00 93.88 95 ALA A CA 1
ATOM 787 C C . ALA A 1 95 ? 16.293 5.370 -15.099 1.00 93.88 95 ALA A C 1
ATOM 789 O O . ALA A 1 95 ? 15.378 5.124 -15.882 1.00 93.88 95 ALA A O 1
ATOM 790 N N . SER A 1 96 ? 17.571 5.179 -15.431 1.00 90.38 96 SER A N 1
ATOM 791 C CA . SER A 1 96 ? 17.949 4.602 -16.719 1.00 90.38 96 SER A CA 1
ATOM 792 C C . SER A 1 96 ? 17.543 3.129 -16.800 1.00 90.38 96 SER A C 1
ATOM 794 O O . SER A 1 96 ? 17.602 2.395 -15.809 1.00 90.38 96 SER A O 1
ATOM 796 N N . ALA A 1 97 ? 17.200 2.666 -18.004 1.00 87.44 97 ALA A N 1
ATOM 797 C CA . ALA A 1 97 ? 16.846 1.267 -18.240 1.00 87.44 97 ALA A CA 1
ATOM 798 C C . ALA A 1 97 ? 17.949 0.299 -17.769 1.00 87.44 97 ALA A C 1
ATOM 800 O O . ALA A 1 97 ? 17.647 -0.716 -17.151 1.00 87.44 97 ALA A O 1
ATOM 801 N N . ILE A 1 98 ? 19.223 0.655 -17.979 1.00 87.62 98 ILE A N 1
ATOM 802 C CA . ILE A 1 98 ? 20.385 -0.141 -17.549 1.00 87.62 98 ILE A CA 1
ATOM 803 C C . ILE A 1 98 ? 20.410 -0.305 -16.022 1.00 87.62 98 ILE A C 1
ATOM 805 O O . ILE A 1 98 ? 20.612 -1.411 -15.522 1.00 87.62 98 ILE A O 1
ATOM 809 N N . LEU A 1 99 ? 20.184 0.777 -15.267 1.00 90.62 99 LEU A N 1
ATOM 810 C CA . LEU A 1 99 ? 20.158 0.719 -13.804 1.00 90.62 99 LEU A CA 1
ATOM 811 C C . LEU A 1 99 ? 19.017 -0.177 -13.308 1.00 90.62 99 LEU A C 1
ATOM 813 O O . LEU A 1 99 ? 19.216 -1.003 -12.418 1.00 90.62 99 LEU A O 1
ATOM 817 N N . LEU A 1 100 ? 17.835 -0.019 -13.902 1.00 89.81 100 LEU A N 1
ATOM 818 C CA . LEU A 1 100 ? 16.635 -0.771 -13.549 1.00 89.81 100 LEU A CA 1
ATOM 819 C C . LEU A 1 100 ? 16.774 -2.268 -13.845 1.00 89.81 100 LEU A C 1
ATOM 821 O O . LEU A 1 100 ? 16.441 -3.092 -12.996 1.00 89.81 100 LEU A O 1
ATOM 825 N N . GLN A 1 101 ? 17.321 -2.626 -15.007 1.00 86.19 101 GLN A N 1
ATOM 826 C CA . GLN A 1 101 ? 17.549 -4.021 -15.394 1.00 86.19 101 GLN A CA 1
ATOM 827 C C . GLN A 1 101 ? 18.570 -4.720 -14.489 1.00 86.19 101 GLN A C 1
ATOM 829 O O . GLN A 1 101 ? 18.396 -5.890 -14.151 1.00 86.19 101 GLN A O 1
ATOM 834 N N . ASN A 1 102 ? 19.602 -3.996 -14.050 1.00 89.94 102 ASN A N 1
ATOM 835 C CA . ASN A 1 102 ? 20.644 -4.546 -13.184 1.00 89.94 102 ASN A CA 1
ATOM 836 C C . ASN A 1 102 ? 20.248 -4.586 -11.701 1.00 89.94 102 ASN A C 1
ATOM 838 O O . ASN A 1 102 ? 20.893 -5.285 -10.920 1.00 89.94 102 ASN A O 1
ATOM 842 N N . ASN A 1 103 ? 19.206 -3.856 -11.290 1.00 92.56 103 ASN A N 1
ATOM 843 C CA . ASN A 1 103 ? 18.810 -3.760 -9.889 1.00 92.56 103 ASN A CA 1
ATOM 844 C C . ASN A 1 103 ? 17.317 -4.045 -9.682 1.00 92.56 103 ASN A C 1
ATOM 846 O O . ASN A 1 103 ? 16.479 -3.148 -9.577 1.00 92.56 103 ASN A O 1
ATOM 850 N N . LEU A 1 104 ? 17.009 -5.336 -9.541 1.00 91.69 104 LEU A N 1
ATOM 851 C CA . LEU A 1 104 ? 15.661 -5.851 -9.289 1.00 91.69 104 LEU A CA 1
ATOM 852 C C . LEU A 1 104 ? 15.004 -5.269 -8.030 1.00 91.69 104 LEU A C 1
ATOM 854 O O . LEU A 1 104 ? 13.789 -5.097 -8.001 1.00 91.69 104 LEU A O 1
ATOM 858 N N . PHE A 1 105 ? 15.787 -4.956 -6.997 1.00 93.94 105 PHE A N 1
ATOM 859 C CA . PHE A 1 105 ? 15.259 -4.394 -5.755 1.00 93.94 105 PHE A CA 1
ATOM 860 C C . PHE A 1 105 ? 14.704 -2.981 -5.966 1.00 93.94 105 PHE A C 1
ATOM 862 O O . PHE A 1 105 ? 13.599 -2.677 -5.515 1.00 93.94 105 PHE A O 1
ATOM 869 N N . ILE A 1 106 ? 15.451 -2.148 -6.697 1.00 93.25 106 ILE A N 1
ATOM 870 C CA . ILE A 1 106 ? 15.040 -0.796 -7.095 1.00 93.25 106 ILE A CA 1
ATOM 871 C C . ILE A 1 106 ? 13.859 -0.861 -8.061 1.00 93.25 106 ILE A C 1
ATOM 873 O O . ILE A 1 106 ? 12.872 -0.149 -7.890 1.00 93.25 106 ILE A O 1
ATOM 877 N N . LEU A 1 107 ? 13.941 -1.743 -9.054 1.00 93.62 107 LEU A N 1
ATOM 878 C CA . LEU A 1 107 ? 12.882 -1.962 -10.029 1.00 93.62 107 LEU A CA 1
ATOM 879 C C . LEU A 1 107 ? 11.560 -2.347 -9.355 1.00 93.62 107 LEU A C 1
ATOM 881 O O . LEU A 1 107 ? 10.501 -1.817 -9.676 1.00 93.62 107 LEU A O 1
ATOM 885 N N . LEU A 1 108 ? 11.599 -3.240 -8.371 1.00 95.31 108 LEU A N 1
ATOM 886 C CA . LEU A 1 108 ? 10.394 -3.676 -7.674 1.00 95.31 108 LEU A CA 1
ATOM 887 C C . LEU A 1 108 ? 9.999 -2.768 -6.502 1.00 95.31 108 LEU A C 1
ATOM 889 O O . LEU A 1 108 ? 9.015 -3.068 -5.827 1.00 95.31 108 LEU A O 1
ATOM 893 N N . ALA A 1 109 ? 10.704 -1.655 -6.272 1.00 96.38 109 ALA A N 1
ATOM 894 C CA . ALA A 1 109 ? 10.451 -0.758 -5.147 1.00 96.38 109 ALA A CA 1
ATOM 895 C C . ALA A 1 109 ? 9.003 -0.265 -5.045 1.00 96.38 109 ALA A C 1
ATOM 897 O O . ALA A 1 109 ? 8.435 -0.389 -3.956 1.00 96.38 109 ALA A O 1
ATOM 898 N N . PRO A 1 110 ? 8.336 0.163 -6.132 1.00 95.44 110 PRO A N 1
ATOM 899 C CA . PRO A 1 110 ? 6.922 0.522 -6.064 1.00 95.44 110 PRO A CA 1
ATOM 900 C C . PRO A 1 110 ? 6.021 -0.628 -5.599 1.00 95.44 110 PRO A C 1
ATOM 902 O O . PRO A 1 110 ? 5.001 -0.379 -4.976 1.00 95.44 110 PRO A O 1
ATOM 905 N N . TYR A 1 111 ? 6.390 -1.888 -5.838 1.00 95.44 111 TYR A N 1
ATOM 906 C CA . TYR A 1 111 ? 5.582 -3.030 -5.412 1.00 95.44 111 TYR A CA 1
ATOM 907 C C . TYR A 1 111 ? 5.744 -3.306 -3.916 1.00 95.44 111 TYR A C 1
ATOM 909 O O . TYR A 1 111 ? 4.755 -3.309 -3.184 1.00 95.44 111 TYR A O 1
ATOM 917 N N . TRP A 1 112 ? 6.975 -3.506 -3.432 1.00 96.25 112 TRP A N 1
ATOM 918 C CA . TRP A 1 112 ? 7.190 -3.937 -2.045 1.00 96.25 112 TRP A CA 1
ATOM 919 C C . TRP A 1 112 ? 7.027 -2.801 -1.029 1.00 96.25 112 TRP A C 1
ATOM 921 O O . TRP A 1 112 ? 6.625 -3.058 0.106 1.00 96.25 112 TRP A O 1
ATOM 931 N N . THR A 1 113 ? 7.253 -1.539 -1.416 1.00 97.81 113 THR A N 1
ATOM 932 C CA . THR A 1 113 ? 7.041 -0.385 -0.516 1.00 97.81 113 THR A CA 1
ATOM 933 C C . THR A 1 113 ? 5.571 -0.181 -0.142 1.00 97.81 113 THR A C 1
ATOM 935 O O . THR A 1 113 ? 5.289 0.476 0.864 1.00 97.81 113 THR A O 1
ATOM 938 N N . THR A 1 114 ? 4.627 -0.790 -0.876 1.00 97.19 114 THR A N 1
ATOM 939 C CA . THR A 1 114 ? 3.189 -0.712 -0.565 1.00 97.19 114 THR A CA 1
ATOM 940 C C . THR A 1 114 ? 2.842 -1.207 0.833 1.00 97.19 114 THR A C 1
ATOM 942 O O . THR A 1 114 ? 1.939 -0.672 1.476 1.00 97.19 114 THR A O 1
ATOM 945 N N . VAL A 1 115 ? 3.598 -2.183 1.344 1.00 98.19 115 VAL A N 1
ATOM 946 C CA . VAL A 1 115 ? 3.356 -2.760 2.669 1.00 98.19 115 VAL A CA 1
ATOM 947 C C . VAL A 1 115 ? 3.456 -1.716 3.780 1.00 98.19 115 VAL A C 1
ATOM 949 O O . VAL A 1 115 ? 2.735 -1.807 4.768 1.00 98.19 115 VAL A O 1
ATOM 952 N N . ILE A 1 116 ? 4.312 -0.701 3.621 1.00 98.44 116 ILE A N 1
ATOM 953 C CA . ILE A 1 116 ? 4.613 0.260 4.687 1.00 98.44 116 ILE A CA 1
ATOM 954 C C . ILE A 1 116 ? 3.380 1.117 4.979 1.00 98.44 116 ILE A C 1
ATOM 956 O O . ILE A 1 116 ? 2.937 1.200 6.126 1.00 98.44 116 ILE A O 1
ATOM 960 N N . TRP A 1 117 ? 2.783 1.719 3.947 1.00 98.44 117 TRP A N 1
ATOM 961 C CA . TRP A 1 117 ? 1.598 2.554 4.147 1.00 98.44 117 TRP A CA 1
ATOM 962 C C . TRP A 1 117 ? 0.354 1.721 4.478 1.00 98.44 117 TRP A C 1
ATOM 964 O O . TRP A 1 117 ? -0.488 2.181 5.249 1.00 98.44 117 TRP A O 1
ATOM 974 N N . LEU A 1 118 ? 0.269 0.472 4.005 1.00 98.38 118 LEU A N 1
ATOM 975 C CA . LEU A 1 118 ? -0.788 -0.458 4.410 1.00 98.38 118 LEU A CA 1
ATOM 976 C C . LEU A 1 118 ? -0.693 -0.849 5.893 1.00 98.38 118 LEU A C 1
ATOM 978 O O . LEU A 1 118 ? -1.710 -0.867 6.584 1.00 98.38 118 LEU A O 1
ATOM 982 N N . ILE A 1 119 ? 0.508 -1.086 6.429 1.00 98.31 119 ILE A N 1
ATOM 983 C CA . ILE A 1 119 ? 0.701 -1.290 7.875 1.00 98.31 119 ILE A CA 1
ATOM 984 C C . ILE A 1 119 ? 0.210 -0.064 8.655 1.00 98.31 119 ILE A C 1
ATOM 986 O O . ILE A 1 119 ? -0.486 -0.219 9.661 1.00 98.31 119 ILE A O 1
ATOM 990 N N . GLY A 1 120 ? 0.508 1.144 8.167 1.00 98.06 120 GLY A N 1
ATOM 991 C CA . GLY A 1 120 ? -0.014 2.387 8.739 1.00 98.06 120 GLY A CA 1
ATOM 992 C C . GLY A 1 120 ? -1.545 2.408 8.810 1.00 98.06 120 GLY A 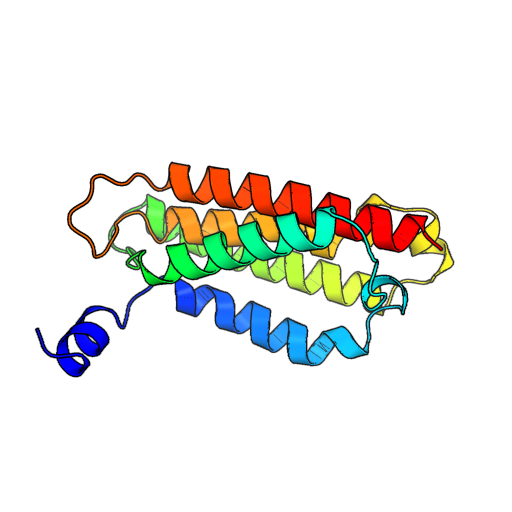C 1
ATOM 993 O O . GLY A 1 120 ? -2.108 2.696 9.868 1.00 98.06 120 GLY A O 1
ATOM 994 N N . ILE A 1 121 ? -2.218 2.008 7.725 1.00 97.81 121 ILE A N 1
ATOM 995 C CA . ILE A 1 121 ? -3.683 1.862 7.676 1.00 97.81 121 ILE A CA 1
ATOM 996 C C . ILE A 1 121 ? -4.184 0.821 8.686 1.00 97.81 121 ILE A C 1
ATOM 998 O O . ILE A 1 121 ? -5.159 1.077 9.393 1.00 97.81 121 ILE A O 1
ATOM 1002 N N . GLY A 1 122 ? -3.510 -0.326 8.803 1.00 97.38 122 GLY A N 1
ATOM 1003 C CA . GLY A 1 122 ? -3.852 -1.361 9.781 1.00 97.38 122 GLY A CA 1
ATOM 1004 C C . GLY A 1 122 ? -3.889 -0.826 11.208 1.00 97.38 122 GLY A C 1
ATOM 1005 O O . GLY A 1 122 ? -4.869 -1.023 11.924 1.00 97.38 122 GLY A O 1
ATOM 1006 N N . LEU A 1 123 ? -2.843 -0.097 11.600 1.00 97.25 123 LEU A N 1
ATOM 1007 C CA . LEU A 1 123 ? -2.712 0.491 12.936 1.00 97.25 123 LEU A CA 1
ATOM 1008 C C . LEU A 1 123 ? -3.732 1.614 13.197 1.00 97.25 123 LEU A C 1
ATOM 1010 O O . LEU A 1 123 ? -4.239 1.727 14.316 1.00 97.25 123 LEU A O 1
ATOM 1014 N N . LEU A 1 124 ? -4.049 2.415 12.172 1.00 95.38 124 LEU A N 1
ATOM 1015 C CA . LEU A 1 124 ? -5.098 3.442 12.213 1.00 95.38 124 LEU A CA 1
ATOM 1016 C C . LEU A 1 124 ? -6.486 2.837 12.446 1.00 95.38 124 LEU A C 1
ATOM 1018 O O . LEU A 1 124 ? -7.269 3.356 13.242 1.00 95.38 124 LEU A O 1
ATOM 1022 N N . GLY A 1 125 ? -6.779 1.739 11.755 1.00 93.31 125 GLY A N 1
ATOM 1023 C CA . GLY A 1 125 ? -8.060 1.056 11.808 1.00 93.31 125 GLY A CA 1
ATOM 1024 C C . GLY A 1 125 ? -8.082 -0.074 12.820 1.00 93.31 125 GLY A C 1
ATOM 1025 O O . GLY A 1 125 ? -8.298 -1.219 12.441 1.00 93.31 125 GLY A O 1
ATOM 1026 N N . ASN A 1 126 ? -7.851 0.225 14.101 1.00 88.31 126 ASN A N 1
ATOM 1027 C CA . ASN A 1 126 ? -7.816 -0.780 15.177 1.00 88.31 126 ASN A CA 1
ATOM 1028 C C . ASN A 1 126 ? -9.200 -1.218 15.697 1.00 88.31 126 ASN A C 1
ATOM 1030 O O . ASN A 1 126 ? -9.283 -1.983 16.658 1.00 88.31 126 ASN A O 1
ATOM 1034 N N . LYS A 1 127 ? -10.277 -0.758 15.058 1.00 90.19 127 LYS A N 1
ATOM 1035 C CA . LYS A 1 127 ? -11.662 -1.111 15.368 1.00 90.19 127 LYS A CA 1
ATOM 1036 C C . LYS A 1 127 ? -12.460 -1.224 14.067 1.00 90.19 127 LYS A C 1
ATOM 1038 O O . LYS A 1 127 ? -12.239 -0.451 13.139 1.00 90.19 127 LYS A O 1
ATOM 1043 N N . LEU A 1 128 ? -13.402 -2.163 14.015 1.00 91.31 128 LEU A N 1
ATOM 1044 C CA . LEU A 1 128 ? -14.392 -2.242 12.938 1.00 91.31 128 LEU A CA 1
ATOM 1045 C C . LEU A 1 128 ? -15.661 -1.473 13.312 1.00 91.31 128 LEU A C 1
ATOM 1047 O O . LEU A 1 128 ? -16.010 -1.365 14.489 1.00 91.31 128 LEU A O 1
ATOM 1051 N N . PHE A 1 129 ? -16.397 -1.002 12.309 1.00 87.62 129 PHE A N 1
ATOM 1052 C CA . PHE A 1 129 ? -17.761 -0.514 12.535 1.00 87.62 129 PHE A CA 1
ATOM 1053 C C . PHE A 1 129 ? -18.727 -1.641 12.926 1.00 87.62 129 PHE A C 1
ATOM 1055 O O . PHE A 1 129 ? -19.681 -1.428 13.673 1.00 87.62 129 PHE A O 1
ATOM 1062 N N . LEU A 1 130 ? -18.455 -2.864 12.460 1.00 85.50 130 LEU A N 1
ATOM 1063 C CA . LEU A 1 130 ? -19.188 -4.055 12.874 1.00 85.50 130 LEU A CA 1
ATOM 1064 C C . LEU A 1 130 ? -18.820 -4.452 14.308 1.00 85.50 130 LEU A C 1
ATOM 1066 O O . LEU A 1 130 ? -17.659 -4.387 14.708 1.00 85.50 130 LEU A O 1
ATOM 1070 N N . LYS A 1 131 ? -19.800 -4.960 15.063 1.00 84.94 131 LYS A N 1
ATOM 1071 C CA . LYS A 1 131 ? -19.617 -5.490 16.427 1.00 84.94 131 LYS A CA 1
ATOM 1072 C C . LYS A 1 131 ? -18.971 -6.888 16.426 1.00 84.94 131 LYS A C 1
ATOM 1074 O O . LYS A 1 131 ? -19.490 -7.811 17.046 1.00 84.94 131 LYS A O 1
ATOM 1079 N N . ILE A 1 132 ? -17.868 -7.052 15.701 1.00 88.06 132 ILE A N 1
ATOM 1080 C CA . ILE A 1 132 ? -17.092 -8.295 15.612 1.00 88.06 132 ILE A CA 1
ATOM 1081 C C . ILE A 1 132 ? -15.742 -8.053 16.301 1.00 88.06 132 ILE A C 1
ATOM 1083 O O . ILE A 1 132 ? -15.138 -7.002 16.064 1.00 88.06 132 ILE A O 1
ATOM 1087 N N . PRO A 1 133 ? -15.254 -8.978 17.151 1.00 88.69 133 PRO A N 1
ATOM 1088 C CA . PRO A 1 133 ? -13.927 -8.856 17.739 1.00 88.69 133 PRO A CA 1
ATOM 1089 C C . PRO A 1 133 ? -12.876 -8.793 16.628 1.00 88.69 133 PRO A C 1
ATOM 1091 O O . PRO A 1 133 ? -12.789 -9.673 15.774 1.00 88.69 133 PRO A O 1
ATOM 1094 N N . TYR A 1 134 ? -12.091 -7.724 16.638 1.00 91.69 134 TYR A N 1
ATOM 1095 C CA . TYR A 1 134 ? -11.105 -7.434 15.612 1.00 91.69 134 TYR A CA 1
ATOM 1096 C C . TY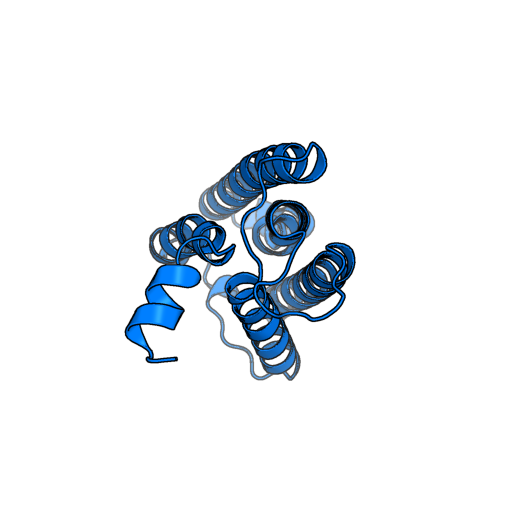R A 1 134 ? -9.835 -6.890 16.253 1.00 91.69 134 TYR A C 1
ATOM 1098 O O . TYR A 1 134 ? -9.885 -6.113 17.206 1.00 91.69 134 TYR A O 1
ATOM 1106 N N . HIS A 1 135 ? -8.699 -7.288 15.690 1.00 93.75 135 HIS A N 1
ATOM 1107 C CA . HIS A 1 135 ? -7.394 -6.767 16.050 1.00 93.75 135 HIS A CA 1
ATOM 1108 C C . HIS A 1 135 ? -6.669 -6.323 14.779 1.00 93.75 135 HIS A C 1
ATOM 1110 O O . HIS A 1 135 ? -6.708 -7.018 13.763 1.00 93.75 135 HIS A O 1
ATOM 1116 N N . TYR A 1 136 ? -5.975 -5.183 14.843 1.00 94.06 136 TYR A N 1
ATOM 1117 C CA . TYR A 1 136 ? -5.303 -4.564 13.692 1.00 94.06 136 TYR A CA 1
ATOM 1118 C C . TYR A 1 136 ? -4.303 -5.492 12.981 1.00 94.06 136 TYR A C 1
ATOM 1120 O O . TYR A 1 136 ? -4.019 -5.327 11.795 1.00 94.06 136 TYR A O 1
ATOM 1128 N N . THR A 1 137 ? -3.781 -6.498 13.688 1.00 95.94 137 THR A N 1
ATOM 1129 C CA . THR A 1 137 ? -2.877 -7.507 13.120 1.00 95.94 137 THR A CA 1
ATOM 1130 C C . THR A 1 137 ? -3.520 -8.307 11.993 1.00 95.94 137 THR A C 1
ATOM 1132 O O . THR A 1 137 ? -2.805 -8.690 11.074 1.00 95.94 137 THR A O 1
ATOM 1135 N N . ALA A 1 138 ? -4.841 -8.520 12.008 1.00 96.06 138 ALA A N 1
ATOM 1136 C CA . ALA A 1 138 ? -5.538 -9.213 10.925 1.00 96.06 138 ALA A CA 1
ATOM 1137 C C . ALA A 1 138 ? -5.352 -8.478 9.586 1.00 96.06 138 ALA A C 1
ATOM 1139 O O . ALA A 1 138 ? -4.985 -9.089 8.582 1.00 96.06 138 ALA A O 1
ATOM 1140 N N . TYR A 1 139 ? -5.514 -7.152 9.592 1.00 97.25 139 TYR A N 1
ATOM 1141 C CA . TYR A 1 139 ? -5.277 -6.331 8.407 1.00 97.25 139 TYR A CA 1
ATOM 1142 C C . TYR A 1 139 ? -3.795 -6.261 8.027 1.00 97.25 139 TYR A C 1
ATOM 1144 O O . TYR A 1 139 ? -3.464 -6.289 6.844 1.00 97.25 139 TYR A O 1
ATOM 1152 N N . ILE A 1 140 ? -2.886 -6.206 9.007 1.00 97.75 140 ILE A N 1
ATOM 1153 C CA . ILE A 1 140 ? -1.438 -6.218 8.739 1.00 97.75 140 ILE A CA 1
ATOM 1154 C C . ILE A 1 140 ? -1.018 -7.518 8.045 1.00 97.75 140 ILE A C 1
ATOM 1156 O O . ILE A 1 140 ? -0.290 -7.464 7.058 1.00 97.75 140 ILE A O 1
ATOM 1160 N N . VAL A 1 141 ? -1.497 -8.676 8.506 1.00 98.06 141 VAL A N 1
ATOM 1161 C CA . VAL A 1 141 ? -1.199 -9.974 7.877 1.00 98.06 141 VAL A CA 1
ATOM 1162 C C . VAL A 1 141 ? -1.716 -10.008 6.439 1.00 98.06 141 VAL A C 1
ATOM 1164 O O . VAL A 1 141 ? -0.968 -10.382 5.535 1.00 98.06 141 VAL A O 1
ATOM 1167 N N . LEU A 1 142 ? -2.951 -9.550 6.210 1.00 97.62 142 LEU A N 1
ATOM 1168 C CA . LEU A 1 142 ? -3.515 -9.424 4.864 1.00 97.62 142 LEU A CA 1
ATOM 1169 C C . LEU A 1 142 ? -2.671 -8.493 3.977 1.00 97.62 142 LEU A C 1
ATOM 1171 O O . LEU A 1 142 ? -2.381 -8.828 2.832 1.00 97.62 142 LEU A O 1
ATOM 1175 N N . SER A 1 143 ? -2.229 -7.360 4.523 1.00 97.94 143 SER A N 1
ATOM 1176 C CA . SER A 1 143 ? -1.410 -6.369 3.817 1.00 97.94 143 SER A CA 1
ATOM 1177 C C . SER A 1 143 ? -0.033 -6.907 3.435 1.00 97.94 143 SER A C 1
ATOM 1179 O O . SER A 1 143 ? 0.436 -6.666 2.325 1.00 97.94 143 SER A O 1
ATOM 1181 N N . ILE A 1 144 ? 0.612 -7.659 4.332 1.00 98.31 144 ILE A N 1
ATOM 1182 C CA . ILE A 1 144 ? 1.891 -8.327 4.063 1.00 98.31 144 ILE A CA 1
ATOM 1183 C C . ILE A 1 144 ? 1.707 -9.388 2.974 1.00 98.31 144 ILE A C 1
ATOM 1185 O O . ILE A 1 144 ? 2.487 -9.421 2.023 1.00 98.31 144 ILE A O 1
ATOM 1189 N N . ALA A 1 145 ? 0.662 -10.215 3.072 1.00 98.19 145 ALA A N 1
ATOM 1190 C CA . ALA A 1 145 ? 0.360 -11.222 2.058 1.00 98.19 145 ALA A CA 1
ATOM 1191 C C . ALA A 1 145 ? 0.129 -10.578 0.681 1.00 98.19 145 ALA A C 1
ATOM 1193 O O . ALA A 1 145 ? 0.749 -10.992 -0.302 1.00 98.19 145 ALA A O 1
ATOM 1194 N N . PHE A 1 146 ? -0.687 -9.520 0.620 1.00 98.25 146 PHE A N 1
ATOM 1195 C CA . PHE A 1 146 ? -0.899 -8.737 -0.596 1.00 98.25 146 PHE A CA 1
ATOM 1196 C C . PHE A 1 146 ? 0.417 -8.173 -1.144 1.00 98.25 146 PHE A C 1
ATOM 1198 O O . PHE A 1 146 ? 0.700 -8.360 -2.322 1.00 98.25 146 PHE A O 1
ATOM 1205 N N . ALA A 1 147 ? 1.253 -7.539 -0.318 1.00 97.88 147 ALA A N 1
ATOM 1206 C CA . ALA A 1 147 ? 2.504 -6.939 -0.778 1.00 97.88 147 ALA A CA 1
ATOM 1207 C C . ALA A 1 147 ? 3.493 -7.977 -1.342 1.00 97.88 147 ALA A C 1
ATOM 1209 O O . ALA A 1 147 ? 4.157 -7.711 -2.348 1.00 97.88 147 ALA A O 1
ATOM 1210 N N . ILE A 1 148 ? 3.563 -9.172 -0.742 1.00 98.06 148 ILE A N 1
ATOM 1211 C CA . ILE A 1 148 ? 4.367 -10.292 -1.258 1.00 98.06 148 ILE A CA 1
ATOM 1212 C C . ILE A 1 148 ? 3.845 -10.719 -2.632 1.00 98.06 148 ILE A C 1
ATOM 1214 O O . ILE A 1 148 ? 4.609 -10.759 -3.596 1.00 98.06 148 ILE A O 1
ATOM 1218 N N . ILE A 1 149 ? 2.541 -10.986 -2.745 1.00 97.62 149 ILE A N 1
ATOM 1219 C CA . ILE A 1 149 ? 1.899 -11.404 -3.999 1.00 97.62 149 ILE A CA 1
ATOM 1220 C C . ILE A 1 149 ? 2.064 -10.328 -5.081 1.00 97.62 149 ILE A C 1
ATOM 1222 O O . ILE A 1 149 ? 2.407 -10.642 -6.220 1.00 97.62 149 ILE A O 1
ATOM 1226 N N . HIS A 1 150 ? 1.885 -9.058 -4.722 1.00 96.25 150 HIS A N 1
ATOM 1227 C CA . HIS A 1 150 ? 2.042 -7.917 -5.615 1.00 96.25 150 HIS A CA 1
ATOM 1228 C C . HIS A 1 150 ? 3.484 -7.780 -6.120 1.00 96.25 150 HIS A C 1
ATOM 1230 O O . HIS A 1 150 ? 3.704 -7.556 -7.309 1.00 96.25 150 HIS A O 1
ATOM 1236 N N . SER A 1 151 ? 4.471 -8.010 -5.252 1.00 96.19 151 SER A N 1
ATOM 1237 C CA . SER A 1 151 ? 5.888 -8.014 -5.631 1.00 96.19 151 SER A CA 1
ATOM 1238 C C . SER A 1 151 ? 6.247 -9.201 -6.529 1.00 96.19 151 SER A C 1
ATOM 1240 O O . SER A 1 151 ? 6.995 -9.033 -7.492 1.00 96.19 151 SER A O 1
ATOM 1242 N N . ILE A 1 152 ? 5.681 -10.385 -6.270 1.00 95.38 152 ILE A N 1
ATOM 1243 C CA . ILE A 1 152 ? 5.843 -11.566 -7.134 1.00 95.38 152 ILE A CA 1
ATOM 1244 C C . ILE A 1 152 ? 5.222 -11.314 -8.511 1.00 95.38 152 ILE A C 1
ATOM 1246 O O . ILE A 1 152 ? 5.839 -11.635 -9.525 1.00 95.38 152 ILE A O 1
ATOM 1250 N N . HIS A 1 153 ? 4.030 -10.715 -8.569 1.00 93.94 153 HIS A N 1
ATOM 1251 C CA . HIS A 1 153 ? 3.409 -10.327 -9.833 1.00 93.94 153 HIS A CA 1
ATOM 1252 C C . HIS A 1 153 ? 4.327 -9.379 -10.624 1.00 93.94 153 HIS A C 1
ATOM 1254 O O . HIS A 1 153 ? 4.659 -9.684 -11.770 1.00 93.94 153 HIS A O 1
ATOM 1260 N N . GLY A 1 154 ? 4.827 -8.310 -9.993 1.00 93.00 154 GLY A N 1
ATOM 1261 C CA . GLY A 1 154 ? 5.774 -7.381 -10.619 1.00 93.00 154 GLY A CA 1
ATOM 1262 C C . GLY A 1 154 ? 7.050 -8.063 -11.120 1.00 93.00 154 GLY A C 1
ATOM 1263 O O . GLY A 1 154 ? 7.491 -7.814 -12.243 1.00 93.00 154 GLY A O 1
ATOM 1264 N N . TYR A 1 155 ? 7.609 -8.986 -10.331 1.00 93.12 155 TYR A N 1
ATOM 1265 C CA . TYR A 1 155 ? 8.764 -9.791 -10.732 1.00 93.12 155 TYR A CA 1
ATOM 1266 C C . TYR A 1 155 ? 8.486 -10.614 -11.997 1.00 93.12 155 TYR A C 1
ATOM 1268 O O . TYR A 1 155 ? 9.312 -10.631 -12.911 1.00 93.12 155 TYR A O 1
ATOM 1276 N N . ILE A 1 156 ? 7.323 -11.269 -12.079 1.00 92.12 156 ILE A N 1
ATOM 1277 C CA . ILE A 1 156 ? 6.940 -12.073 -13.248 1.00 92.12 156 ILE A CA 1
ATOM 1278 C C . ILE A 1 156 ? 6.761 -11.185 -14.486 1.00 92.12 156 ILE A C 1
ATOM 1280 O O . ILE A 1 156 ? 7.215 -11.572 -15.563 1.00 92.12 156 ILE A O 1
ATOM 1284 N N . CYS A 1 157 ? 6.152 -10.003 -14.351 1.00 88.94 157 CYS A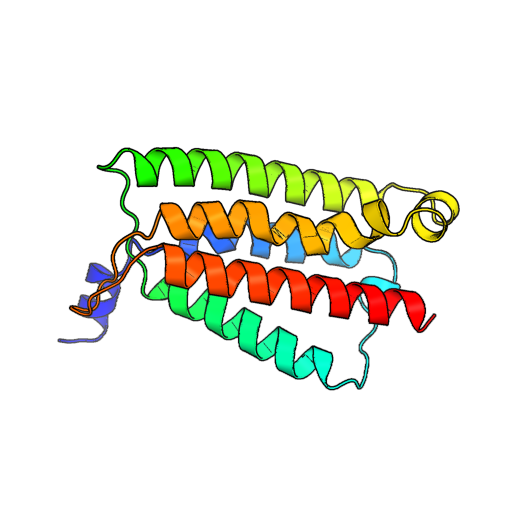 N 1
ATOM 1285 C CA . CYS A 1 157 ? 5.987 -9.063 -15.466 1.00 88.94 157 CYS A CA 1
ATOM 1286 C C . CYS A 1 157 ? 7.333 -8.614 -16.045 1.00 88.94 157 CYS A C 1
ATOM 1288 O O . CYS A 1 157 ? 7.506 -8.611 -17.263 1.00 88.94 157 CYS A O 1
ATOM 1290 N N . VAL A 1 158 ? 8.300 -8.311 -15.175 1.00 87.44 158 VAL A N 1
ATOM 1291 C CA . VAL A 1 158 ? 9.662 -7.927 -15.573 1.00 87.44 158 VAL A CA 1
ATOM 1292 C C . VAL A 1 158 ? 10.428 -9.095 -16.201 1.00 87.44 158 VAL A C 1
ATOM 1294 O O . VAL A 1 158 ? 11.140 -8.903 -17.178 1.00 87.44 158 VAL A O 1
ATOM 1297 N N . ARG A 1 159 ? 10.336 -10.307 -15.640 1.00 82.69 159 ARG A N 1
ATOM 1298 C CA . ARG A 1 159 ? 11.128 -11.469 -16.091 1.00 82.69 159 ARG A CA 1
ATOM 1299 C C . ARG A 1 159 ? 10.582 -12.161 -17.336 1.00 82.69 159 ARG A C 1
ATOM 1301 O O . ARG A 1 159 ? 11.313 -12.930 -17.945 1.00 82.69 159 ARG A O 1
ATOM 1308 N N . LYS A 1 160 ? 9.320 -11.921 -17.699 1.00 69.75 160 LYS A N 1
ATOM 1309 C CA . LYS A 1 160 ? 8.727 -12.353 -18.978 1.00 69.75 160 LYS A CA 1
ATOM 1310 C C . LYS A 1 160 ? 8.943 -11.323 -20.105 1.00 69.75 160 LYS A C 1
ATOM 1312 O O . LYS A 1 160 ? 8.125 -11.247 -21.031 1.00 69.75 160 LYS A O 1
ATOM 1317 N N . LEU A 1 161 ? 9.977 -10.490 -19.989 1.00 55.53 161 LEU A N 1
ATOM 1318 C CA . LEU A 1 161 ? 10.591 -9.750 -21.096 1.00 55.53 161 LEU A CA 1
ATOM 1319 C C . LEU A 1 161 ? 11.556 -10.672 -21.839 1.00 55.53 161 LEU A C 1
ATOM 1321 O O . LEU A 1 161 ? 11.527 -10.612 -23.084 1.00 55.53 161 LEU A O 1
#

Radius of gyration: 17.01 Å; chains: 1; bounding box: 52×28×42 Å